Protein AF-A0A9Q9J879-F1 (afdb_monomer_lite)

Structure (mmCIF, N/CA/C/O backbone):
data_AF-A0A9Q9J879-F1
#
_entry.id   AF-A0A9Q9J879-F1
#
loop_
_atom_site.group_PDB
_atom_site.id
_atom_site.type_symbol
_atom_site.label_atom_id
_atom_site.label_alt_id
_atom_site.label_comp_id
_atom_site.label_asym_id
_atom_site.label_entity_id
_atom_site.label_seq_id
_atom_site.pdbx_PDB_ins_code
_atom_site.Cartn_x
_atom_site.Cartn_y
_atom_site.Cartn_z
_atom_site.occupancy
_atom_site.B_iso_or_equiv
_atom_site.auth_seq_id
_atom_site.auth_comp_id
_atom_site.auth_asym_id
_atom_site.auth_atom_id
_atom_site.pdbx_PDB_model_num
ATOM 1 N N . MET A 1 1 ? 29.028 4.352 -39.724 1.00 52.22 1 MET A N 1
ATOM 2 C CA . MET A 1 1 ? 28.402 4.070 -38.418 1.00 52.22 1 MET A CA 1
ATOM 3 C C . MET A 1 1 ? 27.521 5.263 -38.138 1.00 52.22 1 MET A C 1
ATOM 5 O O . MET A 1 1 ? 28.029 6.320 -37.790 1.00 52.22 1 MET A O 1
ATOM 9 N N . ASP A 1 2 ? 26.248 5.126 -38.485 1.00 62.50 2 ASP A N 1
ATOM 10 C CA . ASP A 1 2 ? 25.313 6.243 -38.574 1.00 62.50 2 ASP A CA 1
ATOM 11 C C . ASP A 1 2 ? 24.819 6.650 -37.184 1.00 62.50 2 ASP A C 1
ATOM 13 O O . ASP A 1 2 ? 24.561 5.798 -36.332 1.00 62.50 2 ASP A O 1
ATOM 17 N N . ILE A 1 3 ? 24.696 7.960 -36.958 1.00 58.72 3 ILE A N 1
ATOM 18 C CA . ILE A 1 3 ? 24.252 8.568 -35.689 1.00 58.72 3 ILE A CA 1
ATOM 19 C C . ILE A 1 3 ? 22.895 7.995 -35.247 1.00 58.72 3 ILE A C 1
ATOM 21 O O . ILE A 1 3 ? 22.646 7.797 -34.060 1.00 58.72 3 ILE A O 1
ATOM 25 N N . GLU A 1 4 ? 22.045 7.641 -36.209 1.00 57.62 4 GLU A N 1
ATOM 26 C CA . GLU A 1 4 ? 20.743 7.016 -35.968 1.00 57.62 4 GLU A CA 1
ATOM 27 C C . GLU A 1 4 ? 20.855 5.634 -35.307 1.00 57.62 4 GLU A C 1
ATOM 29 O O . GLU A 1 4 ? 20.030 5.280 -34.464 1.00 57.62 4 GLU A O 1
ATOM 34 N N . ASN A 1 5 ? 21.914 4.879 -35.611 1.00 56.75 5 ASN A N 1
ATOM 35 C CA . ASN A 1 5 ? 22.129 3.545 -35.055 1.00 56.75 5 ASN A CA 1
ATOM 36 C C . ASN A 1 5 ? 22.636 3.607 -33.601 1.00 56.75 5 ASN A C 1
ATOM 38 O O . ASN A 1 5 ? 22.315 2.740 -32.791 1.00 56.75 5 ASN A O 1
ATOM 42 N N . MET A 1 6 ? 23.382 4.662 -33.246 1.00 56.12 6 MET A N 1
ATOM 43 C CA . MET A 1 6 ? 23.846 4.908 -31.875 1.00 56.12 6 MET A CA 1
ATOM 44 C C . MET A 1 6 ? 22.691 5.344 -30.957 1.00 56.12 6 MET A C 1
ATOM 46 O O . MET A 1 6 ? 22.556 4.831 -29.848 1.00 56.12 6 MET A O 1
ATOM 50 N N . ILE A 1 7 ? 21.795 6.208 -31.450 1.00 58.78 7 ILE A N 1
ATOM 51 C CA . ILE A 1 7 ? 20.614 6.672 -30.700 1.00 58.78 7 ILE A CA 1
ATOM 52 C C . ILE A 1 7 ? 19.595 5.539 -30.485 1.00 58.78 7 ILE A C 1
ATOM 54 O O . ILE A 1 7 ? 18.951 5.479 -29.435 1.00 58.78 7 ILE A O 1
ATOM 58 N N . MET A 1 8 ? 19.446 4.615 -31.444 1.00 58.84 8 MET A N 1
ATOM 59 C CA . MET A 1 8 ? 18.587 3.439 -31.254 1.00 58.84 8 MET A CA 1
ATOM 60 C C . MET A 1 8 ? 19.111 2.503 -30.163 1.00 58.84 8 MET A C 1
ATOM 62 O O . MET A 1 8 ? 18.321 2.059 -29.335 1.00 58.84 8 MET A O 1
ATOM 66 N N . MET A 1 9 ? 20.417 2.229 -30.121 1.00 58.00 9 MET A N 1
ATOM 67 C CA . MET A 1 9 ? 20.991 1.331 -29.113 1.00 58.00 9 MET A CA 1
ATOM 68 C C . MET A 1 9 ? 20.878 1.912 -27.699 1.00 58.00 9 MET A C 1
ATOM 70 O O . MET A 1 9 ? 20.472 1.205 -26.781 1.00 58.00 9 MET A O 1
ATOM 74 N N . GLU A 1 10 ? 21.125 3.212 -27.525 1.00 53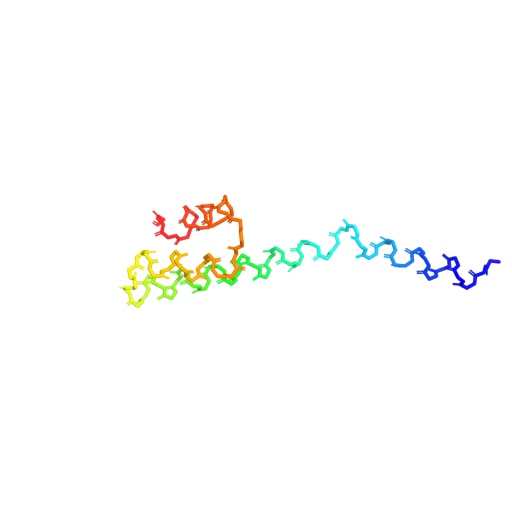.44 10 GLU A N 1
ATOM 75 C CA . GLU A 1 10 ? 20.995 3.885 -26.223 1.00 53.44 10 GLU A CA 1
ATOM 76 C C . GLU A 1 10 ? 19.541 3.883 -25.708 1.00 53.44 10 GLU A C 1
ATOM 78 O O . GLU A 1 10 ? 19.283 3.635 -24.528 1.00 53.44 10 GLU A O 1
ATOM 83 N N . ARG A 1 11 ? 18.559 4.051 -26.607 1.00 53.09 11 ARG A N 1
ATOM 84 C CA . ARG A 1 11 ? 17.128 3.956 -26.266 1.00 53.09 11 ARG A CA 1
ATOM 85 C C . ARG A 1 11 ? 16.646 2.534 -25.988 1.00 53.09 11 ARG A C 1
ATOM 87 O O . ARG A 1 11 ? 15.648 2.378 -25.289 1.00 53.09 11 ARG A O 1
ATOM 94 N N . VAL A 1 12 ? 17.298 1.515 -26.543 1.00 53.50 12 VAL A N 1
ATOM 95 C CA . VAL A 1 12 ? 16.947 0.105 -26.309 1.00 53.50 12 VAL A CA 1
ATOM 96 C C . VAL A 1 12 ? 17.530 -0.382 -24.983 1.00 53.50 12 VAL A C 1
ATOM 98 O O . VAL A 1 12 ? 16.801 -0.991 -24.204 1.00 53.50 12 VAL A O 1
ATOM 101 N N . TYR A 1 13 ? 18.779 -0.028 -24.666 1.00 48.00 13 TYR A N 1
ATOM 102 C CA . TYR A 1 13 ? 19.414 -0.405 -23.397 1.00 48.00 13 TYR A CA 1
ATOM 103 C C . TYR A 1 13 ? 18.760 0.255 -22.175 1.00 48.00 13 TYR A C 1
ATOM 105 O O . TYR A 1 13 ? 18.580 -0.394 -21.149 1.00 48.00 13 TYR A O 1
ATOM 113 N N . ALA A 1 14 ? 18.316 1.510 -22.281 1.00 49.12 14 ALA A N 1
ATOM 114 C CA . ALA A 1 14 ? 17.629 2.185 -21.177 1.00 49.12 14 ALA A CA 1
ATOM 115 C C . ALA A 1 14 ? 16.201 1.662 -20.914 1.00 49.12 14 ALA A C 1
ATOM 117 O O . ALA A 1 14 ? 15.614 1.981 -19.883 1.00 49.12 14 ALA A O 1
ATOM 118 N N . ARG A 1 15 ? 15.618 0.886 -21.838 1.00 48.66 15 ARG A N 1
ATOM 119 C CA . ARG A 1 15 ? 14.200 0.502 -21.789 1.00 48.66 15 ARG A CA 1
ATOM 120 C C . ARG A 1 15 ? 13.929 -0.837 -21.109 1.00 48.66 15 ARG A C 1
ATOM 122 O O . ARG A 1 15 ? 12.764 -1.106 -20.845 1.00 48.66 15 ARG A O 1
ATOM 129 N N . GLN A 1 16 ? 14.938 -1.674 -20.858 1.00 51.06 16 GLN A N 1
ATOM 130 C CA . GLN A 1 16 ? 14.674 -3.077 -20.512 1.00 51.06 16 GLN A CA 1
ATOM 131 C C . GLN A 1 16 ? 14.999 -3.521 -19.086 1.00 51.06 16 GLN A C 1
ATOM 133 O O . GLN A 1 16 ? 14.394 -4.497 -18.666 1.00 51.06 16 GLN A O 1
ATOM 138 N N . GLU A 1 17 ? 15.858 -2.838 -18.320 1.00 47.50 17 GLU A N 1
ATOM 139 C CA . GLU A 1 17 ? 16.234 -3.370 -16.989 1.00 47.50 17 GLU A CA 1
ATOM 140 C C . GLU A 1 17 ? 16.223 -2.338 -15.844 1.00 47.50 17 GLU A C 1
ATOM 142 O O . GLU A 1 17 ? 15.947 -2.712 -14.716 1.00 47.50 17 GLU A O 1
ATOM 147 N N . GLY A 1 18 ? 16.416 -1.035 -16.096 1.00 46.78 18 GLY A N 1
ATOM 148 C CA . GLY A 1 18 ? 16.529 -0.035 -15.011 1.00 46.78 18 GLY A CA 1
ATOM 149 C C . GLY A 1 18 ? 15.304 0.855 -14.748 1.00 46.78 18 GLY A C 1
ATOM 150 O O . GLY A 1 18 ? 15.229 1.504 -13.709 1.00 46.78 18 GLY A O 1
ATOM 151 N N . TRP A 1 19 ? 14.348 0.937 -15.681 1.00 47.53 19 TRP A N 1
ATOM 152 C CA . TRP A 1 19 ? 13.190 1.840 -15.549 1.00 47.53 19 TRP A CA 1
ATOM 153 C C . TRP A 1 19 ? 12.018 1.235 -14.770 1.00 47.53 19 TRP A C 1
ATOM 155 O O . TRP A 1 19 ? 11.279 1.980 -14.128 1.00 47.53 19 TRP A O 1
ATOM 165 N N . ASP A 1 20 ? 11.842 -0.085 -14.821 1.00 52.28 20 ASP A N 1
ATOM 166 C CA . ASP A 1 20 ? 10.767 -0.763 -14.090 1.00 52.28 20 ASP A CA 1
ATOM 167 C C . ASP A 1 20 ? 11.160 -1.036 -12.630 1.00 52.28 20 ASP A C 1
ATOM 169 O O . ASP A 1 20 ? 10.336 -0.838 -11.742 1.00 52.28 20 ASP A O 1
ATOM 173 N N . GLU A 1 21 ? 12.431 -1.350 -12.355 1.00 54.97 21 GLU A N 1
ATOM 174 C CA . GLU A 1 21 ? 12.924 -1.617 -10.994 1.00 54.97 21 GLU A CA 1
ATOM 175 C C . GLU A 1 21 ? 12.835 -0.365 -10.098 1.00 54.97 21 GLU A C 1
ATOM 177 O O . GLU A 1 21 ? 12.195 -0.392 -9.049 1.00 54.97 21 GLU A O 1
ATOM 182 N N . GLY A 1 22 ? 13.324 0.792 -10.567 1.00 60.75 22 GLY A N 1
ATOM 183 C CA . GLY A 1 22 ? 13.201 2.056 -9.823 1.00 60.75 22 GLY A CA 1
ATOM 184 C C . GLY A 1 22 ? 11.759 2.576 -9.706 1.00 60.75 22 GLY A C 1
ATOM 185 O O . GLY A 1 22 ? 11.424 3.329 -8.789 1.00 60.75 22 GLY A O 1
ATOM 186 N N . ARG A 1 23 ? 10.872 2.168 -10.621 1.00 63.34 23 ARG A N 1
ATOM 187 C CA . ARG A 1 23 ? 9.442 2.491 -10.549 1.00 63.34 23 ARG A CA 1
ATOM 188 C C . ARG A 1 23 ? 8.739 1.639 -9.502 1.00 63.34 23 ARG A C 1
ATOM 190 O O . ARG A 1 23 ? 7.868 2.159 -8.805 1.00 63.34 23 ARG A O 1
ATOM 197 N N . ASP A 1 24 ? 9.095 0.368 -9.401 1.00 67.88 24 ASP A N 1
ATOM 198 C CA . ASP A 1 24 ? 8.523 -0.547 -8.422 1.00 67.88 24 ASP A CA 1
ATOM 199 C C . ASP A 1 24 ? 9.048 -0.265 -7.008 1.00 67.88 24 ASP A C 1
ATOM 201 O O . ASP A 1 24 ? 8.250 -0.262 -6.073 1.00 67.88 24 ASP A O 1
ATOM 205 N N . GLU A 1 25 ? 10.307 0.147 -6.848 1.00 73.69 25 GLU A N 1
ATOM 206 C CA . GLU A 1 25 ? 10.825 0.646 -5.564 1.00 73.69 25 GLU A CA 1
ATOM 207 C C . GLU A 1 25 ? 10.081 1.902 -5.083 1.00 73.69 25 GLU A C 1
ATOM 209 O O . GLU A 1 25 ? 9.610 1.964 -3.947 1.00 73.69 25 GLU A O 1
ATOM 214 N N . ALA A 1 26 ? 9.893 2.899 -5.956 1.00 78.94 26 ALA A N 1
ATOM 215 C CA . ALA A 1 26 ? 9.157 4.117 -5.602 1.00 78.94 26 ALA A CA 1
ATOM 216 C C . ALA A 1 26 ? 7.683 3.831 -5.250 1.00 78.94 26 ALA A C 1
ATOM 218 O O . ALA A 1 26 ? 7.081 4.495 -4.397 1.00 78.94 26 ALA A O 1
ATOM 219 N N . ARG A 1 27 ? 7.091 2.829 -5.907 1.00 80.62 27 ARG A N 1
ATOM 220 C CA . ARG A 1 27 ? 5.743 2.331 -5.616 1.00 80.62 27 ARG A CA 1
ATOM 221 C C . ARG A 1 27 ? 5.682 1.622 -4.270 1.00 80.62 27 ARG A C 1
ATOM 223 O O . ARG A 1 27 ? 4.713 1.822 -3.541 1.00 80.62 27 ARG A O 1
ATOM 230 N N . GLU A 1 28 ? 6.677 0.811 -3.937 1.00 83.88 28 GLU A N 1
ATOM 231 C CA . GLU A 1 28 ? 6.747 0.093 -2.663 1.00 83.88 28 GLU A CA 1
ATOM 232 C C . GLU A 1 28 ? 6.904 1.071 -1.499 1.00 83.88 28 GLU A C 1
ATOM 234 O O . GLU A 1 28 ? 6.121 1.020 -0.551 1.00 83.88 28 G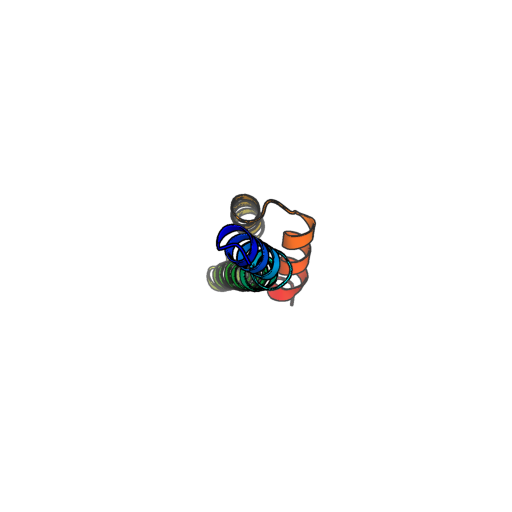LU A O 1
ATOM 239 N N . GLU A 1 29 ? 7.796 2.053 -1.627 1.00 85.38 29 GLU A N 1
ATOM 240 C CA . GLU A 1 29 ? 7.975 3.103 -0.619 1.00 85.38 29 GLU A CA 1
ATOM 241 C C . GLU A 1 29 ? 6.706 3.951 -0.430 1.00 85.38 29 GLU A C 1
ATOM 243 O O . GLU A 1 29 ? 6.314 4.248 0.700 1.00 85.38 29 GLU A O 1
ATOM 248 N N . THR A 1 30 ? 5.996 4.276 -1.516 1.00 85.31 30 THR A N 1
ATOM 249 C CA . THR A 1 30 ? 4.710 4.991 -1.432 1.00 85.31 30 THR A CA 1
ATOM 250 C C . THR A 1 30 ? 3.645 4.154 -0.719 1.00 85.31 30 THR A C 1
ATOM 252 O O . THR A 1 30 ? 2.930 4.671 0.141 1.00 85.31 30 THR A O 1
ATOM 255 N N . ALA A 1 31 ? 3.527 2.862 -1.050 1.00 85.06 31 ALA A N 1
ATOM 256 C CA . ALA A 1 31 ? 2.568 1.966 -0.403 1.00 85.06 31 ALA A CA 1
ATOM 257 C C . ALA A 1 31 ? 2.864 1.834 1.094 1.00 85.06 31 ALA A C 1
ATOM 259 O O . ALA A 1 31 ? 1.961 1.974 1.917 1.00 85.06 31 ALA A O 1
ATOM 260 N N . LYS A 1 32 ? 4.137 1.640 1.445 1.00 88.06 32 LYS A N 1
ATOM 261 C CA . LYS A 1 32 ? 4.603 1.543 2.826 1.00 88.06 32 LYS A CA 1
ATOM 262 C C . LYS A 1 32 ? 4.287 2.807 3.624 1.00 88.06 32 LYS A C 1
ATOM 264 O O . LYS A 1 32 ? 3.730 2.699 4.711 1.00 88.06 32 LYS A O 1
ATOM 269 N N . ALA A 1 33 ? 4.566 3.993 3.080 1.00 87.81 33 ALA A N 1
ATOM 270 C CA . ALA A 1 33 ? 4.266 5.259 3.750 1.00 87.81 33 ALA A CA 1
ATOM 271 C C . ALA A 1 33 ? 2.762 5.437 4.030 1.00 87.81 33 ALA A C 1
ATOM 273 O O . ALA A 1 33 ? 2.385 5.894 5.105 1.00 87.81 33 ALA A O 1
ATOM 274 N N . LEU A 1 34 ? 1.898 5.041 3.090 1.00 86.94 34 LEU A N 1
ATOM 275 C CA . LEU A 1 34 ? 0.441 5.103 3.262 1.00 86.94 34 LEU A CA 1
ATOM 276 C C . LEU A 1 34 ? -0.070 4.112 4.309 1.00 86.94 34 LEU A C 1
ATOM 278 O O . LEU A 1 34 ? -0.978 4.434 5.072 1.00 86.94 34 LEU A O 1
ATOM 282 N N . ILE A 1 35 ? 0.506 2.912 4.338 1.00 86.62 35 ILE A N 1
ATOM 283 C CA . ILE A 1 35 ? 0.171 1.873 5.313 1.00 86.62 35 ILE A CA 1
ATOM 284 C C . ILE A 1 35 ? 0.606 2.303 6.721 1.00 86.62 35 ILE A C 1
ATOM 286 O O . ILE A 1 35 ? -0.170 2.179 7.667 1.00 86.62 35 ILE A O 1
ATOM 290 N N . GLU A 1 36 ? 1.806 2.865 6.855 1.00 87.12 36 GLU A N 1
ATOM 291 C CA . GLU A 1 36 ? 2.328 3.402 8.115 1.00 87.12 36 GLU A CA 1
ATOM 292 C C . GLU A 1 36 ? 1.475 4.581 8.617 1.00 87.12 36 GLU A C 1
ATOM 294 O O . GLU A 1 36 ? 1.070 4.604 9.780 1.00 87.12 36 GLU A O 1
ATOM 299 N N . ASP A 1 37 ? 1.116 5.516 7.728 1.00 86.06 37 ASP A N 1
ATOM 300 C CA . ASP A 1 37 ? 0.200 6.626 8.029 1.00 86.06 37 ASP A CA 1
ATOM 301 C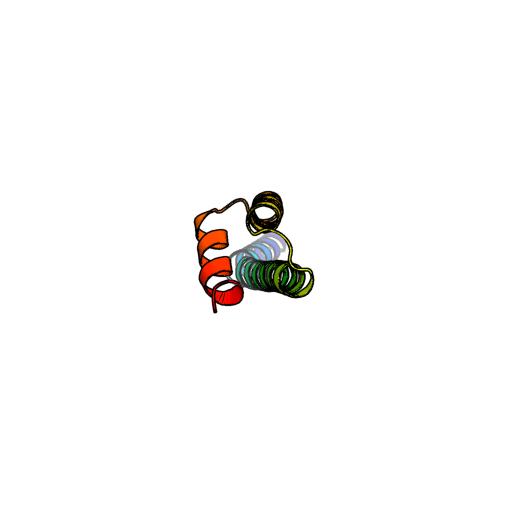 C . ASP A 1 37 ? -1.168 6.116 8.502 1.00 86.06 37 ASP A C 1
ATOM 303 O O . ASP A 1 37 ? -1.734 6.641 9.462 1.00 86.06 37 ASP A O 1
ATOM 307 N N . ALA A 1 38 ? -1.695 5.064 7.874 1.00 84.62 38 ALA A N 1
ATOM 308 C CA . ALA A 1 38 ? -2.957 4.462 8.282 1.00 84.62 38 ALA A CA 1
ATOM 309 C C . ALA A 1 38 ? -2.874 3.778 9.654 1.00 84.62 38 ALA A C 1
ATOM 311 O O . ALA A 1 38 ? -3.802 3.928 10.452 1.00 84.62 38 ALA A O 1
ATOM 312 N N . ARG A 1 39 ? -1.762 3.093 9.966 1.00 81.06 39 ARG A N 1
ATOM 313 C CA . ARG A 1 39 ? -1.513 2.509 11.298 1.00 81.06 39 ARG A CA 1
ATOM 314 C C . ARG A 1 39 ? -1.447 3.589 12.375 1.00 81.06 39 ARG A C 1
ATOM 316 O O . ARG A 1 39 ? -2.090 3.450 13.412 1.00 81.06 39 ARG A O 1
ATOM 323 N N . GLN A 1 40 ? -0.693 4.659 12.131 1.00 82.81 40 GLN A N 1
ATOM 324 C CA . GLN A 1 40 ? -0.479 5.731 13.109 1.00 82.81 40 GLN A CA 1
ATOM 325 C C . GLN A 1 40 ? -1.731 6.584 13.335 1.00 82.81 40 GLN A C 1
ATOM 327 O O . GLN A 1 40 ? -1.998 6.996 14.462 1.00 82.81 40 GLN A O 1
ATOM 332 N N . ASN A 1 41 ? -2.521 6.820 12.286 1.00 80.56 41 ASN A N 1
ATOM 333 C CA . ASN A 1 41 ? -3.734 7.632 12.369 1.00 80.56 41 ASN A CA 1
ATOM 334 C C . ASN A 1 41 ? -5.009 6.823 12.654 1.00 80.56 41 ASN A C 1
ATOM 336 O O . ASN A 1 41 ? -6.097 7.389 12.576 1.00 80.56 41 ASN A O 1
ATOM 340 N N . HIS A 1 42 ? -4.901 5.523 12.960 1.00 67.25 42 HIS A N 1
ATOM 341 C CA . HIS A 1 42 ? -6.049 4.620 13.120 1.00 67.25 42 HIS A CA 1
ATOM 342 C C . HIS A 1 42 ? -7.052 4.712 11.956 1.00 67.25 42 HIS A C 1
ATOM 344 O O . HIS A 1 42 ? -8.264 4.671 12.169 1.00 67.25 42 HIS A O 1
ATOM 350 N N . LYS A 1 43 ? -6.561 4.875 10.720 1.00 72.19 43 LYS A N 1
ATOM 351 C CA . LYS A 1 43 ? -7.443 4.860 9.549 1.00 72.19 43 LYS A CA 1
ATOM 352 C C . LYS A 1 43 ? -8.028 3.466 9.382 1.00 72.19 43 LYS A C 1
ATOM 354 O O . LYS A 1 43 ? -7.312 2.468 9.491 1.00 72.19 43 LYS A O 1
ATOM 359 N N . ASP A 1 44 ? -9.316 3.425 9.059 1.00 82.62 44 ASP A N 1
ATOM 360 C CA . ASP A 1 44 ? -9.997 2.185 8.725 1.00 82.62 44 ASP A CA 1
ATOM 361 C C . ASP A 1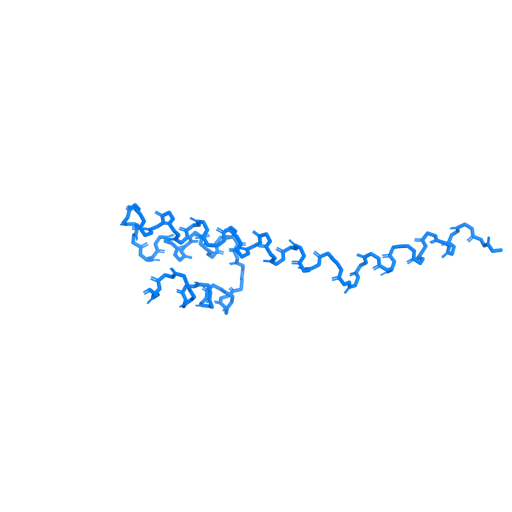 44 ? -9.331 1.521 7.514 1.00 82.62 44 ASP A C 1
ATOM 363 O O . ASP A 1 44 ? -8.974 2.168 6.524 1.00 82.62 44 ASP A O 1
ATOM 367 N N . GLU A 1 45 ? -9.206 0.197 7.578 1.00 82.00 45 GLU A N 1
ATOM 368 C CA . GLU A 1 45 ? -8.623 -0.634 6.519 1.00 82.00 45 GLU A CA 1
ATOM 369 C C . GLU A 1 45 ? -9.291 -0.383 5.155 1.00 82.00 45 GLU A C 1
ATOM 371 O O . GLU A 1 45 ? -8.635 -0.382 4.115 1.00 82.00 45 GLU A O 1
ATOM 376 N N . THR A 1 46 ? -10.593 -0.084 5.163 1.00 86.06 46 THR A N 1
ATOM 377 C CA . THR A 1 46 ? -11.377 0.241 3.963 1.00 86.06 46 THR A CA 1
ATOM 378 C C . THR A 1 46 ? -10.883 1.516 3.267 1.00 86.06 46 THR A C 1
ATOM 380 O O . THR A 1 46 ? -10.768 1.535 2.039 1.00 86.06 46 THR A O 1
ATOM 383 N N . ASP A 1 47 ? -10.544 2.560 4.028 1.00 85.50 47 ASP A N 1
ATOM 384 C CA . ASP A 1 47 ? -10.056 3.837 3.488 1.00 85.50 47 ASP A CA 1
ATOM 385 C C . ASP A 1 47 ? -8.616 3.716 2.977 1.00 85.50 47 ASP A C 1
ATOM 387 O O . ASP A 1 47 ? -8.257 4.278 1.932 1.00 85.50 47 ASP A O 1
ATOM 391 N N . LEU A 1 48 ? -7.795 2.925 3.676 1.00 86.31 48 LEU A N 1
ATOM 392 C CA . LEU A 1 48 ? -6.459 2.556 3.215 1.00 86.31 48 LEU A CA 1
ATOM 393 C C . LEU A 1 48 ? -6.539 1.788 1.888 1.00 86.31 48 LEU A C 1
ATOM 395 O O . LEU A 1 48 ? -5.882 2.167 0.918 1.00 86.31 48 LEU A O 1
ATOM 399 N N . LEU A 1 49 ? -7.395 0.766 1.805 1.00 87.75 49 LEU A N 1
ATOM 400 C CA . LEU A 1 49 ? -7.634 -0.008 0.585 1.00 87.75 49 LEU A CA 1
ATOM 401 C C . LE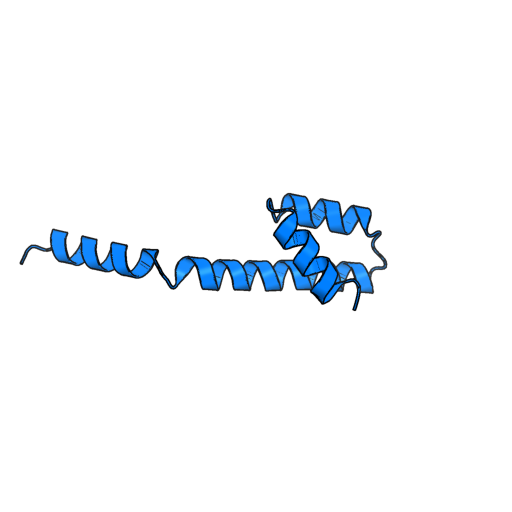U A 1 49 ? -8.121 0.869 -0.572 1.00 87.75 49 LEU A C 1
ATOM 403 O O . LEU A 1 49 ? -7.652 0.706 -1.699 1.00 87.75 49 LEU A O 1
ATOM 407 N N . ALA A 1 50 ? -9.040 1.804 -0.320 1.00 89.06 50 ALA A N 1
ATOM 408 C CA . ALA A 1 50 ? -9.517 2.737 -1.338 1.00 89.06 50 ALA A CA 1
ATOM 409 C C . ALA A 1 50 ? -8.376 3.619 -1.870 1.00 89.06 50 ALA A C 1
ATOM 411 O O . ALA A 1 50 ? -8.220 3.760 -3.084 1.00 89.06 50 ALA A O 1
ATOM 412 N N . THR A 1 51 ? -7.532 4.144 -0.980 1.00 87.31 51 THR A N 1
ATOM 413 C CA . THR A 1 51 ? -6.373 4.974 -1.344 1.00 87.31 51 THR A CA 1
ATOM 414 C C . THR A 1 51 ? -5.342 4.178 -2.148 1.00 87.31 51 THR A C 1
ATOM 416 O O . THR A 1 51 ? -4.885 4.628 -3.202 1.00 87.31 51 THR A O 1
ATOM 419 N N . LEU A 1 52 ? -5.024 2.960 -1.706 1.00 87.94 52 LEU A N 1
ATOM 420 C CA . LEU A 1 52 ? -4.098 2.069 -2.403 1.00 87.94 52 LEU A CA 1
ATOM 421 C C . LEU A 1 52 ? -4.622 1.686 -3.792 1.00 87.94 52 LEU A C 1
ATOM 423 O O . LEU A 1 52 ? -3.837 1.680 -4.730 1.00 87.94 52 LEU A O 1
ATOM 427 N N . LYS A 1 53 ? -5.931 1.465 -3.968 1.00 88.75 53 LYS A N 1
ATOM 428 C CA . LYS A 1 53 ? -6.557 1.175 -5.277 1.00 88.75 53 LYS A CA 1
ATOM 429 C C . LYS A 1 53 ? -6.545 2.350 -6.255 1.00 88.75 53 LYS A C 1
ATOM 431 O O . LYS A 1 53 ? -6.582 2.145 -7.468 1.00 88.75 53 LYS A O 1
ATOM 436 N N . VAL A 1 54 ? -6.522 3.584 -5.753 1.00 88.00 54 VAL A N 1
ATOM 437 C CA . VAL A 1 54 ? -6.395 4.782 -6.601 1.00 88.00 54 VAL A CA 1
ATOM 438 C C . VAL A 1 54 ? -4.980 4.888 -7.176 1.00 88.00 54 VAL A C 1
ATOM 440 O O . VAL A 1 54 ? -4.810 5.282 -8.331 1.00 88.00 54 VAL A O 1
ATOM 443 N N . ILE A 1 55 ? -3.971 4.513 -6.387 1.00 83.75 55 ILE A N 1
ATOM 444 C CA . ILE A 1 55 ? -2.549 4.646 -6.736 1.00 83.75 55 ILE A CA 1
ATOM 445 C C . ILE A 1 55 ? -2.038 3.408 -7.484 1.00 83.75 55 ILE A C 1
ATOM 447 O O . ILE A 1 55 ? -1.372 3.519 -8.517 1.00 83.75 55 ILE A O 1
ATOM 451 N N . PHE A 1 56 ? -2.384 2.222 -6.995 1.00 85.56 56 PHE A N 1
ATOM 452 C CA . PHE A 1 56 ? -2.021 0.931 -7.559 1.00 85.56 56 PHE A CA 1
ATOM 453 C C . PHE A 1 56 ? -3.246 0.308 -8.218 1.00 85.56 56 PHE A C 1
ATOM 455 O O . PHE A 1 56 ? -4.284 0.111 -7.599 1.00 85.56 56 PHE A O 1
ATOM 462 N N . LYS A 1 57 ? -3.124 -0.024 -9.504 1.00 80.56 57 LYS A N 1
ATOM 463 C CA . LYS A 1 57 ? -4.204 -0.687 -10.250 1.00 80.56 57 LYS A CA 1
ATOM 464 C C . LYS A 1 57 ? -4.180 -2.212 -10.127 1.00 80.56 57 LYS A C 1
ATOM 466 O O . LYS A 1 57 ? -5.093 -2.865 -10.619 1.00 80.56 57 LYS A O 1
ATOM 471 N N . ASP A 1 58 ? -3.137 -2.764 -9.515 1.00 87.12 58 ASP A N 1
ATOM 472 C CA . ASP A 1 58 ? -2.945 -4.200 -9.348 1.00 87.12 58 ASP A CA 1
ATOM 473 C C . ASP A 1 58 ? -3.353 -4.628 -7.933 1.00 87.12 58 ASP A C 1
ATOM 475 O O . ASP A 1 58 ? -2.718 -4.246 -6.949 1.00 87.12 58 ASP A O 1
ATOM 479 N N . GLN A 1 59 ? -4.419 -5.426 -7.843 1.00 84.44 59 GLN A N 1
ATOM 480 C CA . GLN A 1 59 ? -4.922 -5.945 -6.572 1.00 84.44 59 GLN A CA 1
ATOM 481 C C . GLN A 1 59 ? -3.923 -6.900 -5.907 1.00 84.44 59 GLN A C 1
ATOM 483 O O . GLN A 1 59 ? -3.760 -6.843 -4.694 1.00 84.44 59 GLN A O 1
ATOM 488 N N . VAL A 1 60 ? -3.201 -7.717 -6.682 1.00 89.06 60 VAL A N 1
ATOM 489 C CA . VAL A 1 60 ? -2.224 -8.679 -6.144 1.00 89.06 60 VAL A CA 1
ATOM 490 C C . VAL A 1 60 ? -1.063 -7.941 -5.483 1.00 89.06 60 VAL A C 1
ATOM 492 O O . VAL A 1 60 ? -0.578 -8.340 -4.424 1.00 89.06 60 VAL A O 1
ATOM 495 N N . TYR A 1 61 ? -0.642 -6.828 -6.085 1.00 86.88 61 TYR A N 1
ATOM 496 C CA . TYR A 1 61 ? 0.371 -5.954 -5.507 1.00 86.88 61 TYR A CA 1
ATOM 497 C C . TYR A 1 61 ? -0.106 -5.314 -4.195 1.00 86.88 61 TYR A C 1
ATOM 499 O O . TYR A 1 61 ? 0.631 -5.324 -3.211 1.00 86.88 61 TYR A O 1
ATOM 507 N N . ILE A 1 62 ? -1.343 -4.805 -4.153 1.00 87.50 62 ILE A N 1
ATOM 508 C CA . ILE A 1 62 ? -1.935 -4.226 -2.935 1.00 87.50 62 ILE A CA 1
ATOM 509 C C . ILE A 1 62 ? -1.990 -5.266 -1.813 1.00 87.50 62 ILE A C 1
ATOM 511 O O . ILE A 1 62 ? -1.539 -4.984 -0.704 1.00 87.50 62 ILE A O 1
ATOM 515 N N . ASP A 1 63 ? -2.475 -6.472 -2.110 1.00 88.88 63 ASP A N 1
ATOM 516 C CA . ASP A 1 63 ? -2.591 -7.556 -1.130 1.00 88.88 63 ASP A CA 1
ATOM 517 C C . ASP A 1 63 ? -1.214 -7.948 -0.575 1.00 88.88 63 ASP A C 1
ATOM 519 O O . ASP A 1 63 ? -1.051 -8.115 0.635 1.00 88.88 63 ASP A O 1
ATOM 523 N N . LYS A 1 64 ? -0.189 -8.012 -1.438 1.00 89.19 64 LYS A N 1
ATOM 524 C CA . LYS A 1 64 ? 1.202 -8.259 -1.027 1.00 89.19 64 LYS A CA 1
ATOM 525 C C . LYS A 1 64 ? 1.720 -7.173 -0.080 1.00 89.19 64 LYS A C 1
ATOM 527 O O . LYS A 1 64 ? 2.382 -7.503 0.900 1.00 89.19 64 LYS A O 1
ATOM 532 N N . MET A 1 65 ? 1.437 -5.899 -0.355 1.00 87.56 65 MET A N 1
ATOM 533 C CA . MET A 1 65 ? 1.888 -4.782 0.485 1.00 87.56 65 MET A CA 1
ATOM 534 C C . MET A 1 65 ? 1.171 -4.748 1.837 1.00 87.56 65 MET A C 1
ATOM 536 O O . MET A 1 65 ? 1.819 -4.541 2.860 1.00 87.56 65 MET A O 1
ATOM 540 N N . LEU A 1 66 ? -0.137 -5.015 1.869 1.00 87.12 66 LEU A N 1
ATOM 541 C CA . LEU A 1 66 ? -0.895 -5.116 3.121 1.00 87.12 66 LEU A CA 1
ATOM 542 C C . LEU A 1 66 ? -0.418 -6.292 3.977 1.00 87.12 66 LEU A C 1
ATOM 544 O O . LEU A 1 66 ? -0.170 -6.119 5.169 1.00 87.12 66 LEU A O 1
ATOM 548 N N . ALA A 1 67 ? -0.202 -7.458 3.362 1.00 88.12 67 ALA A N 1
ATOM 549 C CA . ALA A 1 67 ? 0.374 -8.620 4.036 1.00 88.12 67 ALA A CA 1
ATOM 550 C C . ALA A 1 67 ? 1.764 -8.338 4.615 1.00 88.12 67 ALA A C 1
ATOM 552 O O . ALA A 1 67 ? 2.089 -8.842 5.683 1.00 88.12 67 ALA A O 1
ATOM 553 N N . LYS A 1 68 ? 2.569 -7.530 3.918 1.00 87.31 68 LYS A N 1
ATOM 554 C CA . LYS A 1 68 ? 3.943 -7.219 4.317 1.00 87.31 68 LYS A CA 1
ATOM 555 C C . LYS A 1 68 ? 4.048 -6.115 5.373 1.00 87.31 68 LYS A C 1
ATOM 557 O O . LYS A 1 68 ? 4.987 -6.148 6.146 1.00 87.31 68 LYS A O 1
ATOM 562 N N . TYR A 1 69 ? 3.150 -5.127 5.386 1.00 84.69 69 TYR A N 1
ATOM 563 C CA . TYR A 1 69 ? 3.334 -3.913 6.201 1.00 84.69 69 TYR A CA 1
ATOM 564 C C . TYR A 1 69 ? 2.173 -3.587 7.153 1.00 84.69 69 TYR A C 1
ATOM 566 O O . TYR A 1 69 ? 2.369 -2.855 8.127 1.00 84.69 69 TYR A O 1
ATOM 574 N N . TYR A 1 70 ? 0.961 -4.087 6.889 1.00 81.56 70 TYR A N 1
ATOM 575 C CA . TYR A 1 70 ? -0.228 -3.756 7.685 1.00 81.56 70 TYR A CA 1
ATOM 576 C C . TYR A 1 7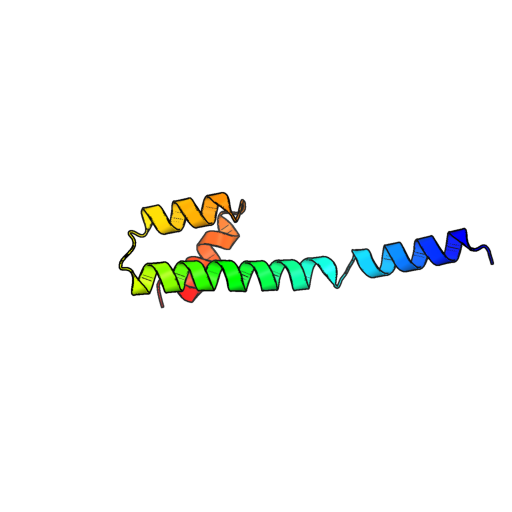0 ? -0.571 -4.829 8.725 1.00 81.56 70 TYR A C 1
ATOM 578 O O . TYR A 1 70 ? -0.907 -4.478 9.852 1.00 81.56 70 TYR A O 1
ATOM 586 N N . TYR A 1 71 ? -0.467 -6.116 8.371 1.00 77.94 71 TYR A N 1
ATOM 587 C CA . TYR A 1 71 ? -0.812 -7.231 9.270 1.00 77.94 71 TYR A CA 1
ATOM 588 C C . TYR A 1 71 ? 0.381 -7.835 10.046 1.00 77.94 71 TYR A C 1
ATOM 590 O O . TYR A 1 71 ? 0.168 -8.774 10.813 1.00 77.94 71 TYR A O 1
ATOM 598 N N . GLU A 1 72 ? 1.605 -7.322 9.851 1.00 62.94 72 GLU A N 1
ATOM 599 C CA . GLU A 1 72 ? 2.772 -7.586 10.725 1.00 62.94 72 GLU A CA 1
ATOM 600 C C . GLU A 1 72 ? 2.691 -6.801 12.046 1.00 62.94 72 GLU A C 1
ATOM 602 O O . GLU A 1 72 ? 2.872 -7.444 13.105 1.00 62.94 72 GLU A O 1
#

Radius of gyration: 18.09 Å; chains: 1; bounding box: 40×17×52 Å

Sequence (72 aa):
MDIENMIMMERVYARQEGWDEGRDEAREETAKALIEDARQNHKDETDLLATLKVIFKDQVYIDKMLAKYYYE

Organism: NCBI:txid1601

Secondary structure (DSSP, 8-state):
--HHHHHHHHHHHTTTSSHHHHHHHHHHHHHHHHHHHHHHTT--HHHHHHHHHHH---HHHHHHHHHHHT--

Foldseek 3Di:
DDPVVVVVVVVVVVPPPPPVVVVVVVLLVVLLVLLVVCVVVVPDPVVNVVVNCVVDVDPVVNVVSCVVHNPD

pLDDT: mean 74.35, std 14.81, range [46.78, 89.19]